Protein AF-A0A932SQE1-F1 (afdb_monomer_lite)

Sequence (131 aa):
MTRRTVVTLARSGVAVGVPAGRSKPDISSVDALKRRLLAAKSIAYPDGNLGHARGIPFRWVMDRLAITNEVDAKAKLMKGTVVELAERFTWAAGIAATATSAEAGRALIQFLSSPAAAAIIKKRGMEPAAR

Secondary structure (DSSP, 8-state):
-----EEEEEE--------TTSPPP--SSHHHHHHHHHH-S-EEEE-GGGSSSSSHHHHHHHHHTT-HHHHHTTEEEE-S--SS------EEEE--TT-TTHHHHHHHHHHHTSHHHHHHHHHTT-EE---

pLDDT: mean 70.51, std 15.47, range [36.28, 91.0]

Foldseek 3Di:
DDPDQKDWWFFADDDDDDDPPDDDQPPVDLVSVVVCLLPDQADEAADPVPPDPGGVVVCVSCVVVVCNVSHVVRYDHDDDDDDDDIHGDTDMQGDDPPDPPVVVSVVVVPVSQDPVVQVVCVVSRTHTPHD

Radius of gyration: 19.23 Å; chains: 1; bounding box: 42×31×54 Å

Structure (mmCIF, N/CA/C/O backbone):
data_AF-A0A932SQE1-F1
#
_entry.id   AF-A0A932SQE1-F1
#
loop_
_atom_site.group_PDB
_atom_site.id
_atom_site.type_symbol
_atom_site.label_atom_id
_atom_site.label_alt_id
_atom_site.label_comp_id
_atom_site.label_asym_id
_atom_site.label_entity_id
_atom_site.label_seq_id
_atom_site.pdbx_PDB_ins_code
_atom_site.Cartn_x
_atom_site.Cartn_y
_atom_site.Cartn_z
_atom_site.occupancy
_atom_site.B_iso_or_equiv
_atom_site.auth_seq_id
_atom_site.auth_comp_id
_atom_site.auth_asym_id
_atom_site.auth_atom_id
_atom_site.pdbx_PDB_model_num
ATOM 1 N N . MET A 1 1 ? -25.160 -15.060 19.174 1.00 37.09 1 MET A N 1
ATOM 2 C CA . MET A 1 1 ? -24.811 -13.715 18.654 1.00 37.09 1 MET A CA 1
ATOM 3 C C . MET A 1 1 ? -23.327 -13.463 18.888 1.00 37.09 1 MET A C 1
ATOM 5 O O . MET A 1 1 ? -22.924 -13.314 20.034 1.00 37.09 1 MET A O 1
ATOM 9 N N . THR A 1 2 ? -22.499 -13.451 17.844 1.00 40.78 2 THR A N 1
ATOM 10 C CA . THR A 1 2 ? -21.040 -13.296 17.996 1.00 40.78 2 THR A CA 1
ATOM 11 C C . THR A 1 2 ? -20.676 -11.817 18.154 1.00 40.78 2 THR A C 1
ATOM 13 O O . THR A 1 2 ? -20.773 -11.053 17.194 1.00 40.78 2 THR A O 1
ATOM 16 N N . ARG A 1 3 ? -20.266 -11.384 19.357 1.00 47.75 3 ARG A N 1
ATOM 17 C CA . ARG A 1 3 ? -19.754 -10.015 19.572 1.00 47.75 3 ARG A CA 1
ATOM 18 C C . ARG A 1 3 ? -18.475 -9.820 18.751 1.00 47.75 3 ARG A C 1
ATOM 20 O O . ARG A 1 3 ? -17.463 -10.457 19.026 1.00 47.75 3 ARG A O 1
ATOM 27 N N . ARG A 1 4 ? -18.512 -8.921 17.762 1.00 51.56 4 ARG A N 1
ATOM 28 C CA . ARG A 1 4 ? -17.332 -8.520 16.980 1.00 51.56 4 ARG A CA 1
ATOM 29 C C . ARG A 1 4 ? -16.323 -7.832 17.908 1.00 51.56 4 ARG A C 1
ATOM 31 O O . ARG A 1 4 ? -16.602 -6.756 18.424 1.00 51.56 4 ARG A O 1
ATOM 38 N N . THR A 1 5 ? -15.162 -8.449 18.107 1.00 61.59 5 THR A N 1
ATOM 39 C CA . THR A 1 5 ? -14.040 -7.894 18.889 1.00 61.59 5 THR A CA 1
ATOM 40 C C . THR A 1 5 ? -13.087 -7.040 18.056 1.00 61.59 5 THR A C 1
ATOM 42 O O . THR A 1 5 ? -12.157 -6.469 18.614 1.00 61.59 5 THR A O 1
ATOM 45 N N . VAL A 1 6 ? -13.307 -6.957 16.739 1.00 55.66 6 VAL 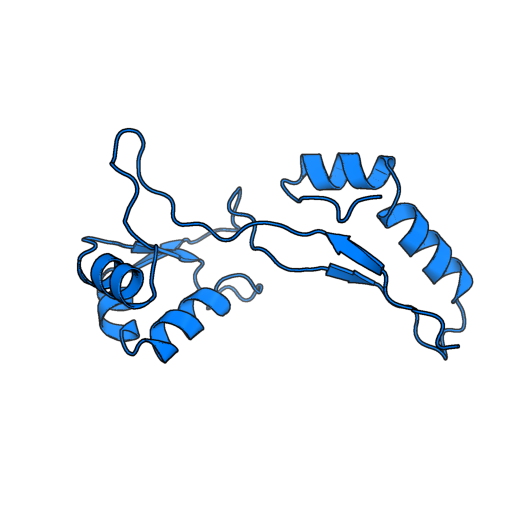A N 1
ATOM 46 C CA . VAL A 1 6 ? -12.420 -6.297 15.776 1.00 55.66 6 VAL A CA 1
ATOM 47 C C . VAL A 1 6 ? -13.018 -4.978 15.295 1.00 55.66 6 VAL A C 1
ATOM 49 O O . VAL A 1 6 ? -14.128 -4.960 14.759 1.00 55.66 6 VAL A O 1
ATOM 52 N N . VAL A 1 7 ? -12.246 -3.897 15.428 1.00 64.19 7 VAL A N 1
ATOM 53 C CA . VAL A 1 7 ? -12.563 -2.560 14.901 1.00 64.19 7 VAL A CA 1
ATOM 54 C C . VAL A 1 7 ? -11.544 -2.196 13.820 1.00 64.19 7 VAL A C 1
ATOM 56 O O . VAL A 1 7 ? -10.340 -2.328 14.029 1.00 64.19 7 VAL A O 1
ATOM 59 N N . THR A 1 8 ? -12.030 -1.756 12.657 1.00 65.50 8 THR A N 1
ATOM 60 C CA . THR A 1 8 ? -11.200 -1.167 11.589 1.00 65.50 8 THR A CA 1
ATOM 61 C C . THR A 1 8 ? -10.750 0.226 12.035 1.00 65.50 8 THR A C 1
ATOM 63 O O . THR A 1 8 ? -11.581 0.985 12.517 1.00 65.50 8 THR A O 1
ATOM 66 N N . LEU A 1 9 ? -9.459 0.552 11.897 1.00 59.72 9 LEU A N 1
ATOM 67 C CA . LEU A 1 9 ? -8.841 1.799 12.387 1.00 59.72 9 LEU A CA 1
ATOM 68 C C . LEU A 1 9 ? -8.311 2.726 11.284 1.00 59.72 9 LEU A C 1
ATOM 70 O O . LEU A 1 9 ? -8.318 3.942 11.461 1.00 59.72 9 LEU A O 1
ATOM 74 N N . ALA A 1 10 ? -7.907 2.182 10.132 1.00 46.94 10 ALA A N 1
ATOM 75 C CA . ALA A 1 10 ? -7.530 2.975 8.962 1.00 46.94 10 ALA A CA 1
ATOM 76 C C . ALA A 1 10 ? -7.819 2.254 7.636 1.00 46.94 10 ALA A C 1
ATOM 78 O O . ALA A 1 10 ? -7.935 1.027 7.597 1.00 46.94 10 ALA A O 1
ATOM 79 N N . ARG A 1 11 ? -7.872 3.036 6.552 1.00 49.62 11 ARG A N 1
ATOM 80 C CA . ARG A 1 11 ? -7.629 2.620 5.157 1.00 49.62 11 ARG A CA 1
ATOM 81 C C . ARG A 1 11 ? -6.595 3.596 4.560 1.00 49.62 11 ARG A C 1
ATOM 83 O O . ARG A 1 11 ? -6.065 4.443 5.269 1.00 49.62 11 ARG A O 1
ATOM 90 N N . SER A 1 12 ? -6.234 3.462 3.285 1.00 46.31 12 SER A N 1
ATOM 91 C CA . SER A 1 12 ? -5.113 4.203 2.661 1.00 46.31 12 SER A CA 1
ATOM 92 C C . SER A 1 12 ? -5.173 4.021 1.117 1.00 46.31 12 SER A C 1
ATOM 94 O O . SER A 1 12 ? -6.287 3.794 0.657 1.00 46.31 12 SER A O 1
ATOM 96 N N . GLY A 1 13 ? -4.123 4.093 0.270 1.00 51.00 13 GLY A N 1
ATOM 97 C CA . GLY A 1 13 ? -4.283 4.028 -1.209 1.00 51.00 13 GLY A CA 1
ATOM 98 C C . GLY A 1 13 ? -3.074 3.723 -2.130 1.00 51.00 13 GLY A C 1
ATOM 99 O O . GLY A 1 13 ? -2.390 4.649 -2.550 1.00 51.00 13 GLY A O 1
ATOM 100 N N . VAL A 1 14 ? -2.910 2.469 -2.607 1.00 59.94 14 VAL A N 1
ATOM 101 C CA . VAL A 1 14 ? -1.923 2.136 -3.673 1.00 59.94 14 VAL A CA 1
ATOM 102 C C . VAL A 1 14 ? -2.324 2.778 -5.010 1.00 59.94 14 VAL A C 1
ATOM 104 O O . VAL A 1 14 ? -3.467 2.632 -5.446 1.00 59.94 14 VAL A O 1
ATOM 107 N N . ALA A 1 15 ? -1.379 3.459 -5.663 1.00 64.50 15 ALA A N 1
ATOM 108 C CA . ALA A 1 15 ? -1.564 4.163 -6.933 1.00 64.50 15 ALA A CA 1
ATOM 109 C C . ALA A 1 15 ? -0.261 4.193 -7.757 1.00 64.50 15 ALA A C 1
ATOM 111 O O . ALA A 1 15 ? 0.825 3.986 -7.219 1.00 64.50 15 ALA A O 1
ATOM 112 N N . VAL A 1 16 ? -0.367 4.493 -9.057 1.00 73.62 16 VAL A N 1
ATOM 113 C CA . VAL A 1 16 ? 0.783 4.727 -9.949 1.00 73.62 16 VAL A CA 1
ATOM 114 C C . VAL A 1 16 ? 0.937 6.229 -10.189 1.00 73.62 16 VAL A C 1
ATOM 116 O O . VAL A 1 16 ? 0.047 6.861 -10.759 1.00 73.62 16 VAL A O 1
ATOM 119 N N . GLY A 1 17 ? 2.068 6.796 -9.770 1.00 73.56 17 GLY A N 1
ATOM 120 C CA . GLY A 1 17 ? 2.432 8.187 -10.045 1.00 73.56 17 GLY A CA 1
ATOM 121 C C . GLY A 1 17 ? 3.126 8.356 -11.400 1.00 73.56 17 GLY A C 1
ATOM 122 O O . GLY A 1 17 ? 3.890 7.493 -11.830 1.00 73.56 17 GLY A O 1
ATOM 123 N N . VAL A 1 18 ? 2.899 9.495 -12.057 1.00 76.50 18 VAL A N 1
ATOM 124 C CA . VAL A 1 18 ? 3.672 9.957 -13.224 1.00 76.50 18 VAL A CA 1
ATOM 125 C C . VAL A 1 18 ? 4.068 11.427 -13.037 1.00 76.50 18 VAL A C 1
ATOM 127 O O . VAL A 1 18 ? 3.381 12.134 -12.297 1.00 76.50 18 VAL A O 1
ATOM 130 N N . PRO A 1 19 ? 5.146 11.913 -13.684 1.00 74.44 19 PRO A N 1
ATOM 131 C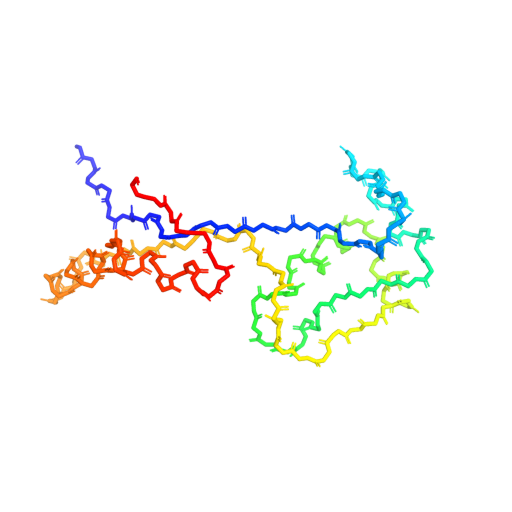 CA . PRO A 1 19 ? 5.518 13.326 -13.630 1.00 74.44 19 PRO A CA 1
ATOM 132 C C . PRO A 1 19 ? 4.380 14.252 -14.075 1.00 74.44 19 PRO A C 1
ATOM 134 O O . PRO A 1 19 ? 3.590 13.895 -14.954 1.00 74.44 19 PRO A O 1
ATOM 137 N N . ALA A 1 20 ? 4.324 15.456 -13.501 1.00 72.75 20 ALA A N 1
ATOM 138 C CA . ALA A 1 20 ? 3.323 16.462 -13.847 1.00 72.75 20 ALA A CA 1
ATOM 139 C C . ALA A 1 20 ? 3.283 16.733 -15.366 1.00 72.75 20 ALA A C 1
ATOM 141 O O . ALA A 1 20 ? 4.311 16.723 -16.044 1.00 72.75 20 ALA A O 1
ATOM 142 N N . GLY A 1 21 ? 2.079 16.928 -15.909 1.00 77.88 21 GLY A N 1
ATOM 143 C CA . GLY A 1 21 ? 1.854 17.130 -17.346 1.00 77.88 21 GLY A CA 1
ATOM 144 C C . GLY A 1 21 ? 1.947 15.868 -18.219 1.00 77.88 21 GLY A C 1
ATOM 145 O O . GLY A 1 21 ? 1.639 15.938 -19.406 1.00 77.88 21 GLY A O 1
ATOM 146 N N . ARG A 1 22 ? 2.325 14.700 -17.678 1.00 77.62 22 ARG A N 1
ATOM 147 C CA . ARG A 1 22 ? 2.274 13.427 -18.421 1.00 77.62 22 ARG A CA 1
ATOM 148 C C . ARG A 1 22 ? 0.863 12.842 -18.392 1.00 77.62 22 ARG A C 1
ATOM 150 O O . ARG A 1 22 ? 0.173 12.891 -17.376 1.00 77.62 22 ARG A O 1
ATOM 157 N N . SER A 1 23 ? 0.453 12.231 -19.501 1.00 78.94 23 SER A N 1
ATOM 158 C CA . SER A 1 23 ? -0.790 11.464 -19.582 1.00 78.94 23 SER A CA 1
ATOM 159 C C . SER A 1 23 ? -0.785 10.302 -18.580 1.00 78.94 23 SER A C 1
ATOM 161 O O . SER A 1 23 ? 0.220 9.605 -18.412 1.00 78.94 23 SER A O 1
ATOM 163 N N . LYS A 1 24 ? -1.925 10.097 -17.906 1.00 76.44 24 LYS A N 1
ATOM 164 C CA . LYS A 1 24 ? -2.112 8.996 -16.950 1.00 76.44 24 LYS A CA 1
ATOM 165 C C . LYS A 1 24 ? -1.922 7.654 -17.679 1.00 76.44 24 LYS A C 1
ATOM 167 O O . LYS A 1 24 ? -2.476 7.490 -18.768 1.00 76.44 24 LYS A O 1
ATOM 172 N N . PRO A 1 25 ? -1.154 6.702 -17.124 1.00 80.19 25 PRO A N 1
ATOM 173 C CA . PRO A 1 25 ? -0.936 5.417 -17.770 1.00 80.19 25 PRO A CA 1
ATOM 174 C C . PRO A 1 25 ? -2.214 4.578 -17.701 1.00 80.19 25 PRO A C 1
ATOM 176 O O . PRO A 1 25 ? -2.858 4.504 -16.656 1.00 80.19 25 PRO A O 1
ATOM 179 N N . ASP A 1 26 ? -2.558 3.912 -18.802 1.00 81.94 26 ASP A N 1
ATOM 180 C CA . ASP A 1 26 ? -3.616 2.901 -18.787 1.00 81.94 26 ASP A CA 1
ATOM 181 C C . ASP A 1 26 ? -3.180 1.695 -17.942 1.00 81.94 26 ASP A C 1
ATOM 183 O O . ASP A 1 26 ? -2.253 0.972 -18.307 1.00 81.94 26 ASP A O 1
ATOM 187 N N . ILE A 1 27 ? -3.861 1.517 -16.813 1.00 83.19 27 ILE A N 1
ATOM 188 C CA . ILE A 1 27 ? -3.731 0.396 -15.874 1.00 83.19 27 ILE A CA 1
ATOM 189 C C . ILE A 1 27 ? -5.111 -0.216 -15.568 1.00 83.19 27 ILE A C 1
ATOM 191 O O . ILE A 1 27 ? -5.325 -0.781 -14.500 1.00 83.19 27 ILE A O 1
ATOM 195 N N . SER A 1 28 ? -6.065 -0.067 -16.496 1.00 83.06 28 SER A N 1
ATOM 196 C CA . SER A 1 28 ? -7.468 -0.497 -16.345 1.00 83.06 28 SER A CA 1
ATOM 197 C C . SER A 1 28 ? -7.658 -2.017 -16.255 1.00 83.06 28 SER A C 1
ATOM 199 O O . SER A 1 28 ? -8.692 -2.489 -15.789 1.00 83.06 28 SER A O 1
ATOM 201 N N . SER A 1 29 ? -6.658 -2.787 -16.685 1.00 87.00 29 SER A N 1
ATOM 202 C CA . SER A 1 29 ? -6.633 -4.249 -16.662 1.00 87.00 29 SER A CA 1
ATOM 203 C C . SER A 1 29 ? -5.234 -4.769 -16.329 1.00 87.00 29 SER A C 1
ATOM 205 O O . SER A 1 29 ? -4.242 -4.040 -16.418 1.00 87.00 29 SER A O 1
ATOM 207 N N . VAL A 1 30 ? -5.145 -6.057 -15.984 1.00 86.31 30 VAL A N 1
ATOM 208 C CA . VAL A 1 30 ? -3.873 -6.743 -15.705 1.00 86.31 30 VAL A CA 1
ATOM 209 C C . VAL A 1 30 ? -2.921 -6.672 -16.904 1.00 86.31 30 VAL A C 1
ATOM 211 O O . VAL A 1 30 ? -1.745 -6.351 -16.733 1.00 86.31 30 VAL A O 1
ATOM 214 N N . ASP A 1 31 ? -3.425 -6.873 -18.123 1.00 86.81 31 ASP A N 1
ATOM 215 C CA . ASP A 1 31 ? -2.598 -6.808 -19.332 1.00 86.81 31 ASP A CA 1
ATOM 216 C C . ASP A 1 31 ? -2.166 -5.379 -19.669 1.00 86.81 31 ASP A C 1
ATOM 218 O O . ASP A 1 31 ? -1.034 -5.165 -20.107 1.00 86.81 31 ASP A O 1
ATOM 222 N N . ALA A 1 32 ? -3.031 -4.384 -19.440 1.00 82.25 32 ALA A N 1
ATOM 223 C CA . ALA A 1 32 ? -2.651 -2.978 -19.563 1.00 82.25 32 ALA A CA 1
ATOM 224 C C . ALA A 1 32 ? -1.513 -2.633 -18.589 1.00 82.25 32 ALA A C 1
ATOM 226 O O . ALA A 1 32 ? -0.483 -2.105 -19.013 1.00 82.25 32 ALA A O 1
ATOM 227 N N . LEU A 1 33 ? -1.642 -3.035 -17.319 1.00 85.62 33 LEU A N 1
ATOM 228 C CA . LEU A 1 33 ? -0.602 -2.875 -16.305 1.00 85.62 33 LEU A CA 1
ATOM 229 C C . LEU A 1 33 ? 0.708 -3.573 -16.712 1.00 85.62 33 LEU A C 1
ATOM 231 O O . LEU A 1 33 ? 1.755 -2.923 -16.718 1.00 85.62 33 LEU A O 1
ATOM 235 N N . LYS A 1 34 ? 0.668 -4.852 -17.119 1.00 87.69 34 LYS A N 1
ATOM 236 C CA . LYS A 1 34 ? 1.856 -5.604 -17.565 1.00 87.69 34 LYS A CA 1
ATOM 237 C C . LYS A 1 34 ? 2.538 -4.923 -18.756 1.00 87.69 34 LYS A C 1
ATOM 239 O O . LYS A 1 34 ? 3.746 -4.690 -18.709 1.00 87.69 34 LYS A O 1
ATOM 244 N N . ARG A 1 35 ? 1.780 -4.511 -19.783 1.00 88.62 35 ARG A N 1
ATOM 245 C CA . ARG A 1 35 ? 2.321 -3.755 -20.931 1.00 88.62 35 ARG A CA 1
ATOM 246 C C . ARG A 1 35 ? 2.965 -2.435 -20.503 1.00 88.62 35 ARG A C 1
ATOM 248 O O . ARG A 1 35 ? 4.035 -2.105 -21.008 1.00 88.62 35 ARG A O 1
ATOM 255 N N . ARG A 1 36 ? 2.362 -1.681 -19.574 1.00 87.44 36 ARG A N 1
ATOM 256 C CA . ARG A 1 36 ? 2.938 -0.414 -19.082 1.00 87.44 36 ARG A CA 1
ATOM 257 C C . ARG A 1 36 ? 4.204 -0.610 -18.256 1.00 87.44 36 ARG A C 1
ATOM 259 O O . ARG A 1 36 ? 5.141 0.159 -18.448 1.00 87.44 36 ARG A O 1
ATOM 266 N N . LEU A 1 37 ? 4.264 -1.629 -17.399 1.00 87.94 37 LEU A N 1
ATOM 267 C CA . LEU A 1 37 ? 5.472 -1.960 -16.636 1.00 87.94 37 LEU A CA 1
ATOM 268 C C . LEU A 1 37 ? 6.616 -2.401 -17.561 1.00 87.94 37 LEU A C 1
ATOM 270 O O . LEU A 1 37 ? 7.752 -1.965 -17.391 1.00 87.94 37 LEU A O 1
ATOM 274 N N . LEU A 1 38 ? 6.328 -3.201 -18.591 1.00 90.25 38 LEU A N 1
ATOM 275 C CA . LEU A 1 38 ? 7.341 -3.614 -19.564 1.00 90.25 38 LEU A CA 1
ATOM 276 C C . LEU A 1 38 ? 7.837 -2.440 -20.428 1.00 90.25 38 LEU A C 1
ATOM 278 O O . LEU A 1 38 ? 9.049 -2.280 -20.569 1.00 90.25 38 LEU A O 1
ATOM 282 N N . ALA A 1 39 ? 6.934 -1.584 -20.921 1.00 89.81 39 ALA A N 1
ATOM 283 C CA . ALA A 1 39 ? 7.260 -0.432 -21.773 1.00 89.81 39 ALA A CA 1
ATOM 284 C C . ALA A 1 39 ? 7.838 0.795 -21.032 1.00 89.81 39 ALA A C 1
ATOM 286 O O . ALA A 1 39 ? 8.263 1.759 -21.673 1.00 89.81 39 ALA A O 1
ATOM 287 N N . ALA A 1 40 ? 7.843 0.814 -19.696 1.00 87.12 40 ALA A N 1
ATOM 288 C CA . ALA A 1 40 ? 8.438 1.907 -18.932 1.00 87.12 40 ALA A CA 1
ATOM 289 C C . ALA A 1 40 ? 9.966 1.954 -19.122 1.00 87.12 40 ALA A C 1
ATOM 291 O O . ALA A 1 40 ? 10.639 0.932 -19.033 1.00 87.12 40 ALA A O 1
ATOM 292 N N . LYS A 1 41 ? 10.537 3.155 -19.310 1.00 86.44 41 LYS A N 1
ATOM 293 C CA . LYS A 1 41 ? 12.002 3.356 -19.391 1.00 86.44 41 LYS A CA 1
ATOM 294 C C . LYS A 1 41 ? 12.707 3.128 -18.045 1.00 86.44 41 LYS A C 1
ATOM 296 O O . LYS A 1 41 ? 13.870 2.748 -18.015 1.00 86.44 41 LYS A O 1
ATOM 301 N N . SER A 1 42 ? 12.027 3.417 -16.939 1.00 84.31 42 SER A N 1
ATOM 302 C CA . SER A 1 42 ? 12.495 3.177 -15.572 1.00 84.31 42 SER A CA 1
ATOM 303 C C . SER A 1 42 ? 11.298 3.212 -14.626 1.00 84.31 42 SER A C 1
ATOM 305 O O . SER A 1 42 ? 10.315 3.900 -14.913 1.00 84.31 42 SER A O 1
ATOM 307 N N . ILE A 1 43 ? 11.369 2.462 -13.527 1.00 84.44 43 ILE A N 1
ATOM 308 C CA . ILE A 1 43 ? 10.306 2.346 -12.522 1.00 84.44 43 ILE A CA 1
ATOM 309 C C . ILE A 1 43 ? 10.941 2.574 -11.148 1.00 84.44 43 ILE A C 1
ATOM 311 O O . ILE A 1 43 ? 11.975 1.985 -10.849 1.00 84.44 43 ILE A O 1
ATOM 315 N N . ALA A 1 44 ? 10.340 3.422 -10.314 1.00 81.12 44 ALA A N 1
ATOM 316 C CA . ALA A 1 44 ? 10.755 3.615 -8.926 1.00 81.12 44 ALA A CA 1
ATOM 317 C C . ALA A 1 44 ? 9.749 2.941 -7.985 1.00 81.12 44 ALA A C 1
ATOM 319 O O . ALA A 1 44 ? 8.542 3.092 -8.170 1.00 81.12 44 ALA A O 1
ATOM 320 N N . TYR A 1 45 ? 10.246 2.193 -7.002 1.00 72.75 45 TYR A N 1
ATOM 321 C CA . TYR A 1 45 ? 9.451 1.561 -5.945 1.00 72.75 45 TYR A CA 1
ATOM 322 C C . TYR A 1 45 ? 10.299 1.385 -4.671 1.00 72.75 45 TYR A C 1
ATOM 324 O O . TYR A 1 45 ? 11.532 1.463 -4.747 1.00 72.75 45 TYR A O 1
ATOM 332 N N . PRO A 1 46 ? 9.671 1.178 -3.497 1.00 68.06 46 PRO A N 1
ATOM 333 C CA . PRO A 1 46 ? 10.385 0.919 -2.250 1.00 68.06 46 PRO A CA 1
ATOM 334 C C . PRO A 1 46 ? 11.265 -0.332 -2.332 1.00 68.06 46 PRO A C 1
ATOM 336 O O . PRO A 1 46 ? 10.850 -1.357 -2.874 1.00 68.06 46 PRO A O 1
ATOM 339 N N . ASP A 1 47 ? 12.466 -0.258 -1.762 1.00 66.62 47 ASP A N 1
ATOM 340 C CA . ASP A 1 47 ? 13.351 -1.416 -1.635 1.00 66.62 47 ASP A CA 1
ATOM 341 C C . ASP A 1 47 ? 12.753 -2.446 -0.656 1.00 66.62 47 ASP A C 1
ATOM 343 O O . ASP A 1 47 ? 12.553 -2.166 0.530 1.00 66.62 47 ASP A O 1
ATOM 347 N N . GLY A 1 48 ? 12.463 -3.648 -1.161 1.00 59.91 48 GLY A N 1
ATOM 348 C CA . GLY A 1 48 ? 11.884 -4.742 -0.379 1.00 59.91 48 GLY A CA 1
ATOM 349 C C . GLY A 1 48 ? 12.799 -5.267 0.733 1.00 59.91 48 GLY A C 1
ATOM 350 O O . GLY A 1 48 ? 12.295 -5.820 1.709 1.00 59.91 48 GLY A O 1
ATOM 351 N N . ASN A 1 49 ? 14.114 -5.044 0.631 1.00 59.44 49 ASN A N 1
ATOM 352 C CA . ASN A 1 49 ? 15.090 -5.490 1.626 1.00 59.44 49 ASN A CA 1
ATOM 353 C C . ASN A 1 49 ? 15.164 -4.567 2.856 1.00 59.44 49 ASN A C 1
ATOM 355 O O . ASN A 1 49 ? 15.753 -4.948 3.864 1.00 59.44 49 ASN A O 1
ATOM 359 N N . LEU A 1 50 ? 14.536 -3.383 2.826 1.00 51.59 50 LEU A N 1
ATOM 360 C CA . LEU A 1 50 ? 14.553 -2.417 3.938 1.00 51.59 50 LEU A CA 1
ATOM 361 C C . LEU A 1 50 ? 13.540 -2.722 5.064 1.00 51.59 50 LEU A C 1
ATOM 363 O O . LEU A 1 50 ? 13.240 -1.863 5.888 1.00 51.59 50 LEU A O 1
ATOM 367 N N . GLY A 1 51 ? 13.022 -3.952 5.133 1.00 47.50 51 GLY A N 1
ATOM 368 C CA . GLY A 1 51 ? 12.531 -4.539 6.388 1.00 47.50 51 GLY A CA 1
ATOM 369 C C . GLY A 1 51 ? 11.246 -3.965 6.999 1.00 47.50 51 GLY A C 1
ATOM 370 O O . GLY A 1 51 ? 10.932 -4.285 8.145 1.00 47.50 51 GLY A O 1
ATOM 371 N N . HIS A 1 52 ? 10.472 -3.146 6.282 1.00 46.06 52 HIS A N 1
ATOM 372 C CA . HIS A 1 52 ? 9.192 -2.612 6.769 1.00 46.06 52 HIS A CA 1
ATOM 373 C C . HIS A 1 52 ? 8.099 -2.733 5.702 1.00 46.06 52 HIS A C 1
ATOM 375 O O . HIS A 1 52 ? 7.991 -1.827 4.892 1.00 46.06 52 HIS A O 1
ATOM 381 N N . ALA A 1 53 ? 7.306 -3.818 5.720 1.00 46.81 53 ALA A N 1
ATOM 382 C CA . ALA A 1 53 ? 5.936 -4.037 5.180 1.00 46.81 53 ALA A CA 1
ATOM 383 C C . ALA A 1 53 ? 5.454 -3.429 3.825 1.00 46.81 53 ALA A C 1
ATOM 385 O O . ALA A 1 53 ? 4.329 -3.714 3.424 1.00 46.81 53 ALA A O 1
ATOM 386 N N . ARG A 1 54 ? 6.259 -2.632 3.113 1.00 50.72 54 ARG A N 1
ATOM 387 C CA . ARG A 1 54 ? 5.835 -1.606 2.139 1.00 50.72 54 ARG A CA 1
ATOM 388 C C . ARG A 1 54 ? 6.421 -1.770 0.728 1.00 50.72 54 ARG A C 1
ATOM 390 O O . ARG A 1 54 ? 6.413 -0.854 -0.087 1.00 50.72 54 ARG A O 1
ATOM 397 N N . GLY A 1 55 ? 7.009 -2.936 0.460 1.00 49.09 55 GLY A N 1
ATOM 398 C CA . GLY A 1 55 ? 7.530 -3.337 -0.859 1.00 49.09 55 GLY A CA 1
ATOM 399 C C . GLY A 1 55 ? 7.079 -4.738 -1.291 1.00 49.09 55 GLY A C 1
ATOM 400 O O . GLY A 1 55 ? 7.013 -5.038 -2.483 1.00 49.09 55 GLY A O 1
ATOM 401 N N . ILE A 1 56 ? 6.690 -5.579 -0.323 1.00 52.16 56 ILE A N 1
ATOM 402 C CA . ILE A 1 56 ? 6.256 -6.968 -0.531 1.00 52.16 56 ILE A CA 1
ATOM 403 C C . ILE A 1 56 ? 5.064 -7.077 -1.507 1.00 52.16 56 ILE A C 1
ATOM 405 O O . ILE A 1 56 ? 5.140 -7.922 -2.402 1.00 52.16 56 ILE A O 1
ATOM 409 N N . PRO A 1 57 ? 4.004 -6.236 -1.436 1.00 61.19 57 PRO A N 1
ATOM 410 C CA . PRO A 1 57 ? 2.879 -6.348 -2.368 1.00 61.19 57 PRO A CA 1
ATOM 411 C C . PRO A 1 57 ? 3.280 -6.119 -3.829 1.00 61.19 57 PRO A C 1
ATOM 413 O O . PRO A 1 57 ? 2.799 -6.826 -4.711 1.00 61.19 57 PRO A O 1
ATOM 416 N N . PHE A 1 58 ? 4.171 -5.158 -4.099 1.00 71.06 58 PHE A N 1
ATOM 417 C CA . PHE A 1 58 ? 4.584 -4.839 -5.467 1.00 71.06 58 PHE A CA 1
ATOM 418 C C . PHE A 1 58 ? 5.492 -5.924 -6.056 1.00 71.06 58 PHE A C 1
ATOM 420 O O . PHE A 1 58 ? 5.265 -6.350 -7.188 1.00 71.06 58 PHE A O 1
ATOM 427 N N . ARG A 1 59 ? 6.455 -6.441 -5.276 1.00 72.44 59 ARG A N 1
ATOM 428 C CA . ARG A 1 59 ? 7.308 -7.564 -5.702 1.00 72.44 59 ARG A CA 1
ATOM 429 C C . ARG A 1 59 ? 6.479 -8.804 -6.043 1.00 72.44 59 ARG A C 1
ATOM 431 O O . ARG A 1 59 ? 6.590 -9.314 -7.152 1.00 72.44 59 ARG A O 1
ATOM 438 N N . TRP A 1 60 ? 5.551 -9.178 -5.163 1.00 74.00 60 TRP A N 1
ATOM 439 C CA . TRP A 1 60 ? 4.635 -10.299 -5.383 1.00 74.00 60 TRP A CA 1
ATOM 440 C C . TRP A 1 60 ? 3.755 -10.147 -6.638 1.00 74.00 60 TRP A C 1
ATOM 442 O O . TRP A 1 60 ? 3.497 -11.137 -7.325 1.00 74.00 60 TRP A O 1
ATOM 452 N N . VAL A 1 61 ? 3.311 -8.927 -6.979 1.00 79.94 61 VAL A N 1
ATOM 453 C CA . VAL A 1 61 ? 2.597 -8.678 -8.246 1.00 79.94 61 VAL A CA 1
ATOM 454 C C . VAL A 1 61 ? 3.505 -8.949 -9.446 1.00 79.94 61 VAL A C 1
ATOM 456 O O . VAL A 1 61 ? 3.069 -9.611 -10.384 1.00 79.94 61 VAL A O 1
ATOM 459 N N . MET A 1 62 ? 4.757 -8.484 -9.432 1.00 84.38 62 MET A N 1
ATOM 460 C CA . MET A 1 62 ? 5.697 -8.729 -10.536 1.00 84.38 62 MET A CA 1
ATOM 461 C C . MET A 1 62 ? 6.015 -10.217 -10.704 1.00 84.38 62 MET A C 1
ATOM 463 O O . MET A 1 62 ? 6.014 -10.707 -11.836 1.00 84.38 62 MET A O 1
ATOM 467 N N . ASP A 1 63 ? 6.183 -10.935 -9.589 1.00 83.50 63 ASP A N 1
ATOM 468 C CA . ASP A 1 63 ? 6.435 -12.379 -9.578 1.00 83.50 63 ASP A CA 1
ATOM 469 C C . ASP A 1 63 ? 5.232 -13.141 -10.157 1.00 83.50 63 ASP A C 1
ATOM 471 O O . ASP A 1 63 ? 5.391 -13.974 -11.049 1.00 83.50 63 ASP A O 1
ATOM 475 N N . ARG A 1 64 ? 4.002 -12.787 -9.750 1.00 84.12 64 ARG A N 1
ATOM 476 C CA . ARG A 1 64 ? 2.764 -13.350 -10.325 1.00 84.12 64 ARG A CA 1
ATOM 477 C C . ARG A 1 64 ? 2.560 -13.036 -11.803 1.00 84.12 64 ARG A C 1
ATOM 479 O O . ARG A 1 64 ? 1.912 -13.812 -12.498 1.00 84.12 64 ARG A O 1
ATOM 486 N N . LEU A 1 65 ? 3.064 -11.900 -12.274 1.00 87.12 65 LEU A N 1
ATOM 487 C CA . LEU A 1 65 ? 3.007 -11.516 -13.683 1.00 87.12 65 LEU A CA 1
ATOM 488 C C . LEU A 1 65 ? 4.171 -12.087 -14.503 1.00 87.12 65 LEU A C 1
ATOM 490 O O . LEU A 1 65 ? 4.152 -11.918 -15.725 1.00 87.12 65 LEU A O 1
ATOM 494 N N . ALA A 1 66 ? 5.145 -12.746 -13.864 1.00 89.69 66 ALA A N 1
ATOM 495 C CA . ALA A 1 66 ? 6.387 -13.224 -14.465 1.00 89.69 66 ALA A CA 1
ATOM 496 C C . ALA A 1 66 ? 7.085 -12.131 -15.303 1.00 89.69 66 ALA A C 1
ATOM 498 O O . ALA A 1 66 ? 7.314 -12.312 -16.496 1.00 89.69 66 ALA A O 1
ATOM 499 N N . ILE A 1 67 ? 7.331 -10.967 -14.683 1.00 91.00 67 ILE A N 1
ATOM 500 C CA . ILE A 1 67 ? 8.049 -9.814 -15.283 1.00 91.00 67 ILE A CA 1
ATOM 501 C C . ILE A 1 67 ? 9.127 -9.225 -14.360 1.00 91.00 67 ILE A C 1
ATOM 503 O O . ILE A 1 67 ? 9.597 -8.103 -14.562 1.00 91.00 67 ILE A O 1
ATOM 507 N N . THR A 1 68 ? 9.450 -9.931 -13.278 1.00 86.06 68 THR A N 1
ATOM 508 C CA . THR A 1 68 ? 10.286 -9.416 -12.191 1.00 86.06 68 THR A CA 1
ATOM 509 C C . THR A 1 68 ? 11.673 -9.007 -12.669 1.00 86.06 68 THR A C 1
ATOM 511 O O . THR A 1 68 ? 12.125 -7.914 -12.339 1.00 86.06 68 THR A O 1
ATOM 514 N N . ASN A 1 69 ? 12.316 -9.826 -13.503 1.00 87.19 69 ASN A N 1
ATOM 515 C CA . ASN A 1 69 ? 13.660 -9.552 -14.011 1.00 87.19 69 ASN A CA 1
ATOM 516 C C . ASN A 1 69 ? 13.663 -8.313 -14.922 1.00 87.19 69 ASN A C 1
ATOM 518 O O . ASN A 1 69 ? 14.536 -7.452 -14.818 1.00 87.19 69 ASN A O 1
ATOM 522 N N . GLU A 1 70 ? 12.653 -8.183 -15.783 1.00 90.25 70 GLU A N 1
ATOM 523 C CA . GLU A 1 70 ? 12.507 -7.078 -16.732 1.00 90.25 70 GLU A CA 1
ATOM 524 C C . GLU A 1 70 ? 12.125 -5.752 -16.067 1.00 90.25 70 GLU A C 1
ATOM 526 O O . GLU A 1 70 ? 12.312 -4.693 -16.677 1.00 90.25 70 GLU A O 1
ATOM 531 N N . VAL A 1 71 ? 11.568 -5.785 -14.851 1.00 87.81 71 VAL A N 1
ATOM 532 C CA . VAL A 1 71 ? 11.336 -4.591 -14.025 1.00 87.81 71 VAL A CA 1
ATOM 533 C C . VAL A 1 71 ? 12.555 -4.270 -13.162 1.00 87.81 71 VAL A C 1
ATOM 535 O O . VAL A 1 71 ? 12.988 -3.118 -13.183 1.00 87.81 71 VAL A O 1
ATOM 538 N N . ASP A 1 72 ? 13.153 -5.259 -12.488 1.00 84.19 72 ASP A N 1
ATOM 539 C CA . ASP A 1 72 ? 14.371 -5.094 -11.679 1.00 84.19 72 ASP A CA 1
ATOM 540 C C . ASP A 1 72 ? 15.515 -4.478 -12.508 1.00 84.19 72 ASP A C 1
ATOM 542 O O . ASP A 1 72 ? 16.162 -3.531 -12.061 1.00 84.19 72 ASP A O 1
ATOM 546 N N . ALA A 1 73 ? 15.698 -4.913 -13.762 1.00 87.75 73 ALA A N 1
ATOM 547 C CA . ALA A 1 73 ? 16.721 -4.391 -14.679 1.00 87.75 73 ALA A CA 1
ATOM 548 C C . ALA A 1 73 ? 16.607 -2.879 -14.989 1.00 87.75 73 ALA A C 1
ATOM 550 O O . ALA A 1 73 ? 17.553 -2.273 -15.492 1.00 87.75 73 ALA A O 1
ATOM 551 N N . LYS A 1 74 ? 15.458 -2.255 -14.702 1.00 88.75 74 LYS A N 1
ATOM 552 C CA . LYS A 1 74 ? 15.190 -0.815 -14.891 1.00 88.75 74 LYS A CA 1
ATOM 553 C C . LYS A 1 74 ? 14.688 -0.121 -13.617 1.00 88.75 74 LYS A C 1
ATOM 555 O O . LYS A 1 74 ? 14.208 1.025 -13.671 1.00 88.75 74 LYS A O 1
ATOM 560 N N . ALA A 1 75 ? 14.792 -0.812 -12.485 1.00 84.12 75 ALA A N 1
ATOM 561 C CA . ALA A 1 75 ? 14.346 -0.348 -11.190 1.00 84.12 75 ALA A CA 1
ATOM 562 C C . ALA A 1 75 ? 15.267 0.741 -10.633 1.00 84.12 75 ALA A C 1
ATOM 564 O O . ALA A 1 75 ? 16.493 0.654 -10.682 1.00 84.12 75 ALA A O 1
ATOM 565 N N . LYS A 1 76 ? 14.661 1.765 -10.038 1.00 85.12 76 LYS A N 1
ATOM 566 C CA . LYS A 1 76 ? 15.330 2.742 -9.181 1.00 85.12 76 LYS A CA 1
ATOM 567 C C . LYS A 1 76 ? 14.768 2.589 -7.778 1.00 85.12 76 LYS A C 1
ATOM 569 O O . LYS A 1 76 ? 13.792 3.246 -7.420 1.00 85.12 76 LYS A O 1
ATOM 574 N N . LEU A 1 77 ? 15.361 1.668 -7.021 1.00 74.88 77 LEU A N 1
ATOM 575 C CA . LEU A 1 77 ? 14.934 1.365 -5.659 1.00 74.88 77 LEU A CA 1
ATOM 576 C C . LEU A 1 77 ? 15.071 2.604 -4.768 1.00 74.88 77 LEU A C 1
ATOM 578 O O . LEU A 1 77 ? 16.127 3.238 -4.704 1.00 74.88 77 LEU A O 1
ATOM 582 N N . MET A 1 78 ? 13.978 2.962 -4.101 1.00 66.25 78 MET A N 1
ATOM 583 C CA . MET A 1 78 ? 13.900 4.162 -3.276 1.00 66.25 78 MET A CA 1
ATOM 584 C C . MET A 1 78 ? 14.565 3.906 -1.920 1.00 66.25 78 MET A C 1
ATOM 586 O O . MET A 1 78 ? 14.021 3.196 -1.074 1.00 66.25 78 MET A O 1
ATOM 590 N N . LYS A 1 79 ? 15.746 4.498 -1.710 1.00 54.50 79 LYS A N 1
ATOM 591 C CA . LYS A 1 79 ? 16.477 4.450 -0.436 1.00 54.50 79 LYS A CA 1
ATOM 592 C C . LYS A 1 79 ? 15.968 5.542 0.507 1.00 54.50 79 LYS A C 1
ATOM 594 O O . LYS A 1 79 ? 16.423 6.679 0.440 1.00 54.50 79 LYS A O 1
ATOM 599 N N . GLY A 1 80 ? 15.023 5.191 1.373 1.00 48.94 80 GLY A N 1
ATOM 600 C CA . GLY A 1 80 ? 14.481 6.087 2.396 1.00 48.94 80 GLY A CA 1
ATOM 601 C C . GLY A 1 80 ? 13.080 5.679 2.842 1.00 48.94 80 GLY A C 1
ATOM 602 O O . GLY A 1 80 ? 12.354 5.007 2.110 1.00 48.94 80 GLY A O 1
ATOM 603 N N . THR A 1 81 ? 12.684 6.089 4.046 1.00 38.19 81 THR A N 1
ATOM 604 C CA . THR A 1 81 ? 11.302 5.928 4.504 1.00 38.19 81 THR A CA 1
ATOM 605 C C . THR A 1 81 ? 10.374 6.789 3.651 1.00 38.19 81 THR A C 1
ATOM 607 O O . THR A 1 81 ? 10.607 7.980 3.454 1.00 38.19 81 THR A O 1
ATOM 610 N N . VAL A 1 82 ? 9.310 6.176 3.128 1.00 40.78 82 VAL A N 1
ATOM 611 C CA . VAL A 1 82 ? 8.340 6.855 2.261 1.00 40.78 82 VAL A CA 1
ATOM 612 C C . VAL A 1 82 ? 7.610 7.954 3.040 1.00 40.78 82 VAL A C 1
ATOM 614 O O . VAL A 1 82 ? 6.684 7.674 3.806 1.00 40.78 82 VAL A O 1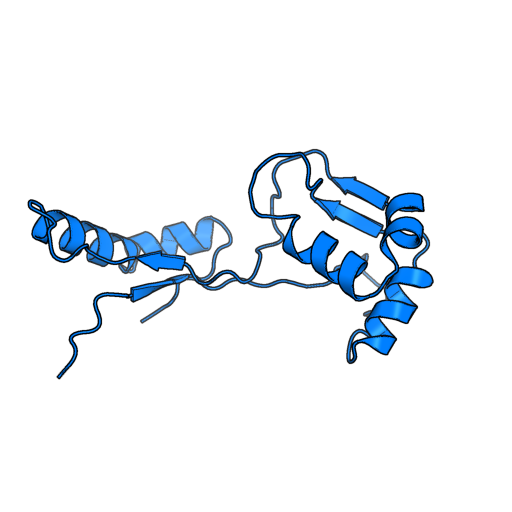
ATOM 617 N N . VAL A 1 83 ? 7.994 9.207 2.793 1.00 39.75 83 VAL A N 1
ATOM 618 C CA . VAL A 1 83 ? 7.071 10.343 2.878 1.00 39.75 83 VAL A CA 1
ATOM 619 C C . VAL A 1 83 ? 6.174 10.270 1.641 1.00 39.75 83 VAL A C 1
ATOM 621 O O . VAL A 1 83 ? 6.672 10.209 0.523 1.00 39.75 83 VAL A O 1
ATOM 624 N N . GLU A 1 84 ? 4.862 10.215 1.873 1.00 39.25 84 GLU A N 1
ATOM 625 C CA . GLU A 1 84 ? 3.785 10.207 0.869 1.00 39.25 84 GLU A CA 1
ATOM 626 C C . GLU A 1 84 ? 3.888 9.203 -0.294 1.00 39.25 84 GLU A C 1
ATOM 628 O O . GLU A 1 84 ? 4.192 9.535 -1.433 1.00 39.25 84 GLU A O 1
ATOM 633 N N . LEU A 1 85 ? 3.455 7.974 -0.007 1.00 37.53 85 LEU A N 1
ATOM 634 C CA . LEU A 1 85 ? 2.588 7.170 -0.877 1.00 37.53 85 LEU A CA 1
ATOM 635 C C . LEU A 1 85 ? 1.943 6.107 0.020 1.00 37.53 85 LEU A C 1
ATOM 637 O O . LEU A 1 85 ? 2.534 5.078 0.340 1.00 37.53 85 LEU A O 1
ATOM 641 N N . ALA A 1 86 ? 0.767 6.433 0.552 1.00 36.28 86 ALA A N 1
ATOM 642 C CA . ALA A 1 86 ? 0.132 5.648 1.600 1.00 36.28 86 ALA A CA 1
ATOM 643 C C . ALA A 1 86 ? -0.459 4.344 1.021 1.00 36.28 86 ALA A C 1
ATOM 645 O O . ALA A 1 86 ? -1.328 4.381 0.159 1.00 36.28 86 ALA A O 1
ATOM 646 N N . GLU A 1 87 ? -0.052 3.169 1.511 1.00 41.62 87 GLU A N 1
ATOM 647 C CA . GLU A 1 87 ? -0.532 1.866 1.005 1.00 41.62 87 GLU A CA 1
ATOM 648 C C . GLU A 1 87 ? -1.825 1.383 1.683 1.00 41.62 87 GLU A C 1
ATOM 650 O O . GLU A 1 87 ? -1.935 1.455 2.907 1.00 41.62 87 GLU A O 1
ATOM 655 N N . ARG A 1 88 ? -2.789 0.860 0.903 1.00 42.09 88 ARG A N 1
ATOM 656 C CA . ARG A 1 88 ? -4.201 0.569 1.274 1.00 42.09 88 ARG A CA 1
ATOM 657 C C . ARG A 1 88 ? -4.398 -0.626 2.241 1.00 42.09 88 ARG A C 1
ATOM 659 O O . ARG A 1 88 ? -5.234 -1.489 1.993 1.00 42.09 88 ARG A O 1
ATOM 666 N N . PHE A 1 89 ? -3.682 -0.660 3.365 1.00 46.25 89 PHE A N 1
ATOM 667 C CA . PHE A 1 89 ? -3.867 -1.646 4.438 1.00 46.25 89 PHE A CA 1
ATOM 668 C C . PHE A 1 89 ? -5.010 -1.270 5.389 1.00 46.25 89 PHE A C 1
ATOM 670 O O . PHE A 1 89 ? -5.161 -0.109 5.770 1.00 46.25 89 PHE A O 1
ATOM 677 N N . THR A 1 90 ? -5.798 -2.269 5.797 1.00 51.88 90 THR A N 1
ATOM 678 C CA . THR A 1 90 ? -6.823 -2.113 6.839 1.00 51.88 90 THR A CA 1
ATOM 679 C C . THR A 1 90 ? -6.235 -2.502 8.187 1.00 51.88 90 THR A C 1
ATOM 681 O O . THR A 1 90 ? -6.033 -3.684 8.456 1.00 51.88 90 THR A O 1
ATOM 684 N N . TRP A 1 91 ? -5.964 -1.513 9.036 1.00 58.72 91 TRP A N 1
ATOM 685 C CA . TRP A 1 91 ? -5.510 -1.769 10.403 1.00 58.72 91 TRP A CA 1
ATOM 686 C C . TRP A 1 91 ? -6.694 -2.179 11.270 1.00 58.72 91 TRP A C 1
ATOM 688 O O . TRP A 1 91 ? -7.751 -1.549 11.220 1.00 58.72 91 TRP A O 1
ATOM 698 N N . ALA A 1 92 ? -6.515 -3.235 12.055 1.00 63.00 92 ALA A N 1
ATOM 699 C CA . ALA A 1 92 ? -7.546 -3.826 12.888 1.00 63.00 92 ALA A CA 1
ATOM 700 C C . ALA A 1 92 ? -7.013 -3.994 14.312 1.00 63.00 92 ALA A C 1
ATOM 702 O O . 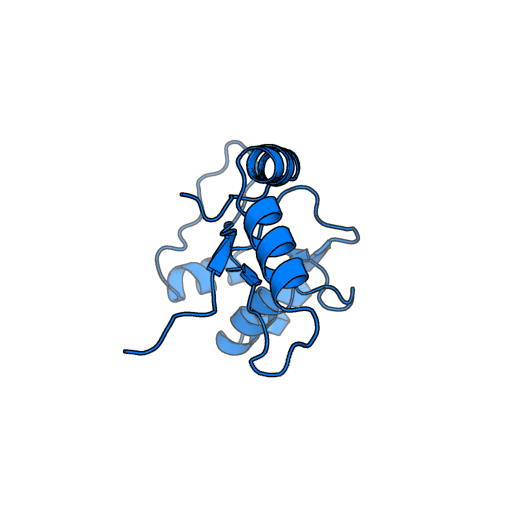ALA A 1 92 ? -5.971 -4.617 14.504 1.00 63.00 92 ALA A O 1
ATOM 703 N N . ALA A 1 93 ? -7.728 -3.463 15.302 1.00 72.00 93 ALA A N 1
ATOM 704 C CA . ALA A 1 93 ? -7.449 -3.748 16.707 1.00 72.00 93 ALA A CA 1
ATOM 705 C C . ALA A 1 93 ? -8.481 -4.730 17.259 1.00 72.00 93 ALA A C 1
ATOM 707 O O . ALA A 1 93 ? -9.671 -4.636 16.946 1.00 72.00 93 ALA A O 1
ATOM 708 N N . GLY A 1 94 ? -8.014 -5.655 18.095 1.00 75.19 94 GLY A N 1
ATOM 709 C CA . GLY A 1 94 ? -8.848 -6.619 18.796 1.00 75.19 94 GLY A CA 1
ATOM 710 C C . GLY A 1 94 ? -8.285 -6.942 20.172 1.00 75.19 94 GLY A C 1
ATOM 711 O O . GLY A 1 94 ? -7.079 -6.877 20.394 1.00 75.19 94 GLY A O 1
ATOM 712 N N . ILE A 1 95 ? -9.177 -7.272 21.101 1.00 81.38 95 ILE A N 1
ATOM 713 C CA . ILE A 1 95 ? -8.828 -7.644 22.474 1.00 81.38 95 ILE A CA 1
ATOM 714 C C . ILE A 1 95 ? -8.930 -9.163 22.582 1.00 81.38 95 ILE A C 1
ATOM 716 O O . ILE A 1 95 ? -9.975 -9.734 22.263 1.00 81.38 95 ILE A O 1
ATOM 720 N N . ALA A 1 96 ? -7.849 -9.812 23.017 1.00 74.31 96 ALA A N 1
ATOM 721 C CA . ALA A 1 96 ? -7.832 -11.252 23.249 1.00 74.31 96 ALA A CA 1
ATOM 722 C C . ALA A 1 96 ? -8.848 -11.642 24.336 1.00 74.31 96 ALA A C 1
ATOM 724 O O . ALA A 1 96 ? -9.006 -10.933 25.330 1.00 74.31 96 ALA A O 1
ATOM 725 N N . ALA A 1 97 ? -9.515 -12.787 24.171 1.00 69.62 97 ALA A N 1
ATOM 726 C CA . ALA A 1 97 ? -10.536 -13.256 25.114 1.00 69.62 97 ALA A CA 1
ATOM 727 C C . ALA A 1 97 ? -9.990 -13.495 26.538 1.00 69.62 97 ALA A C 1
ATOM 729 O O . ALA A 1 97 ? -10.741 -13.417 27.503 1.00 69.62 97 ALA A O 1
ATOM 730 N N . THR A 1 98 ? -8.684 -13.743 26.660 1.00 80.12 98 THR A N 1
ATOM 731 C CA . THR A 1 98 ? -7.948 -13.990 27.909 1.00 80.12 98 THR A CA 1
ATOM 732 C C . THR A 1 98 ? -7.277 -12.740 28.497 1.00 80.12 98 THR A C 1
ATOM 734 O O . THR A 1 98 ? -6.498 -12.852 29.438 1.00 80.12 98 THR A O 1
ATOM 737 N N . ALA A 1 99 ? -7.526 -11.542 27.951 1.00 78.44 99 ALA A N 1
ATOM 738 C CA . ALA A 1 99 ? -6.830 -10.327 28.373 1.00 78.44 99 ALA A CA 1
ATOM 739 C C . ALA A 1 99 ? -7.236 -9.869 29.789 1.00 78.44 99 ALA A C 1
ATOM 741 O O . ALA A 1 99 ? -8.326 -9.333 29.987 1.00 78.44 99 ALA A O 1
ATOM 742 N N . THR A 1 100 ? -6.315 -9.973 30.750 1.00 82.62 100 THR A N 1
ATOM 743 C CA . THR A 1 100 ? -6.485 -9.502 32.140 1.00 82.62 100 THR A CA 1
ATOM 744 C C . THR A 1 100 ? -6.779 -8.002 32.226 1.00 82.62 100 THR A C 1
ATOM 746 O O . THR A 1 100 ? -7.552 -7.569 33.072 1.00 82.62 100 THR A O 1
ATOM 749 N N . SER A 1 101 ? -6.226 -7.211 31.301 1.00 84.50 101 SER A N 1
ATOM 750 C CA . SER A 1 101 ? -6.414 -5.753 31.216 1.00 84.50 101 SER A CA 1
ATOM 751 C C . SER A 1 101 ? -7.371 -5.349 30.085 1.00 84.50 101 SER A C 1
ATOM 753 O O . SER A 1 101 ? -7.146 -4.357 29.386 1.00 84.50 101 SER A O 1
ATOM 755 N N . ALA A 1 102 ? -8.439 -6.125 29.863 1.00 79.12 102 ALA A N 1
ATOM 756 C CA . ALA A 1 102 ? -9.383 -5.901 28.763 1.00 79.12 102 ALA A CA 1
ATOM 757 C C . ALA A 1 102 ? -10.005 -4.491 28.754 1.00 79.12 102 ALA A C 1
ATOM 759 O O . ALA A 1 102 ? -10.316 -3.968 27.687 1.00 79.12 102 ALA A O 1
ATOM 760 N N . GLU A 1 103 ? -10.184 -3.855 29.912 1.00 79.06 103 GLU A N 1
ATOM 761 C CA . GLU A 1 103 ? -10.739 -2.500 30.007 1.00 79.06 103 GLU A CA 1
ATOM 762 C C . GLU A 1 103 ? -9.760 -1.420 29.526 1.00 79.06 103 GLU A C 1
ATOM 764 O O . GLU A 1 103 ? -10.137 -0.587 28.702 1.00 79.06 103 GLU A O 1
ATOM 769 N N . ALA A 1 104 ? -8.478 -1.515 29.893 1.00 79.38 104 ALA A N 1
ATOM 770 C CA . ALA A 1 104 ? -7.423 -0.669 29.328 1.00 79.38 104 ALA A CA 1
ATOM 771 C C . ALA A 1 104 ? -7.299 -0.860 27.803 1.00 79.38 104 ALA A C 1
ATOM 773 O O . ALA A 1 104 ? -7.159 0.112 27.059 1.00 79.38 104 ALA A O 1
ATOM 774 N N . GLY A 1 105 ? -7.449 -2.099 27.316 1.00 75.00 105 GLY A N 1
ATOM 775 C CA . GLY A 1 105 ? -7.529 -2.389 25.882 1.00 75.00 105 GLY A CA 1
ATOM 776 C C . GLY A 1 105 ? -8.717 -1.702 25.190 1.00 75.00 105 GLY A C 1
ATOM 777 O O . GLY A 1 105 ? -8.565 -1.177 24.088 1.00 75.00 105 GLY A O 1
ATOM 778 N N . ARG A 1 106 ? -9.892 -1.645 25.837 1.00 80.06 106 ARG A N 1
ATOM 779 C CA . ARG A 1 106 ? -11.070 -0.922 25.313 1.00 80.06 106 ARG A CA 1
ATOM 780 C C . ARG A 1 106 ? -10.846 0.586 25.303 1.00 80.06 106 ARG A C 1
ATOM 782 O O . ARG A 1 106 ? -11.160 1.212 24.294 1.00 80.06 106 ARG A O 1
ATOM 789 N N . ALA A 1 107 ? -10.277 1.146 26.370 1.00 83.69 107 ALA A N 1
ATOM 790 C CA . ALA A 1 107 ? -9.954 2.568 26.462 1.00 83.69 107 ALA A CA 1
ATOM 791 C C . ALA A 1 107 ? -8.960 2.997 25.367 1.00 83.69 107 ALA A C 1
ATOM 793 O O . ALA A 1 107 ? -9.184 3.997 24.687 1.00 83.69 107 ALA A O 1
ATOM 794 N N . LEU A 1 108 ? -7.919 2.194 25.114 1.00 78.50 108 LEU A N 1
ATOM 795 C CA . LEU A 1 108 ? -6.965 2.438 24.029 1.00 78.50 108 LEU A CA 1
ATOM 796 C C . LEU A 1 108 ? -7.636 2.388 22.646 1.00 78.50 108 LEU A C 1
ATOM 798 O O . LEU A 1 108 ? -7.426 3.285 21.833 1.00 78.50 108 LEU A O 1
ATOM 802 N N . ILE A 1 109 ? -8.477 1.383 22.376 1.00 83.38 109 ILE A N 1
ATOM 803 C CA . ILE A 1 109 ? -9.201 1.283 21.096 1.00 83.38 109 ILE A CA 1
ATOM 804 C C . ILE A 1 109 ? -10.189 2.448 20.920 1.00 83.38 109 ILE A C 1
ATOM 806 O O . ILE A 1 109 ? -10.280 2.999 19.822 1.00 83.38 109 ILE A O 1
ATOM 810 N N . GLN A 1 110 ? -10.887 2.873 21.980 1.00 79.62 110 GLN A N 1
ATOM 811 C CA . GLN A 1 110 ? -11.740 4.067 21.953 1.00 79.62 110 GLN A CA 1
ATOM 812 C C . GLN A 1 110 ? -10.934 5.335 21.657 1.00 79.62 110 GLN A C 1
ATOM 814 O O . GLN A 1 110 ? -11.337 6.110 20.792 1.00 79.62 110 GLN A O 1
ATOM 819 N N . PHE A 1 111 ? -9.785 5.526 22.313 1.00 83.50 111 PHE A N 1
ATOM 820 C CA . PHE A 1 111 ? -8.910 6.669 22.062 1.00 83.50 111 PHE A CA 1
ATOM 821 C C . PHE A 1 111 ? -8.415 6.698 20.611 1.00 83.50 111 PHE A C 1
ATOM 823 O O . PHE A 1 111 ? -8.560 7.719 19.942 1.00 83.50 111 PHE A O 1
ATOM 830 N N . LEU A 1 112 ? -7.916 5.573 20.087 1.00 80.75 112 LEU A N 1
ATOM 831 C CA . LEU A 1 112 ? -7.456 5.456 18.695 1.00 80.75 112 LEU A CA 1
ATOM 832 C C . LEU A 1 112 ? -8.584 5.645 17.664 1.00 80.75 112 LEU A C 1
ATOM 834 O O . LEU A 1 112 ? -8.312 6.051 16.538 1.00 80.75 112 LEU A O 1
ATOM 838 N N . SER A 1 113 ? -9.837 5.399 18.055 1.00 79.81 113 SER A N 1
ATOM 839 C CA . SER A 1 113 ? -11.036 5.630 17.232 1.00 79.81 113 SER A CA 1
ATOM 840 C C . SER A 1 113 ? -11.658 7.025 17.431 1.00 79.81 113 SER A C 1
ATOM 842 O O . SER A 1 113 ? -12.717 7.307 16.872 1.00 79.81 113 SER A O 1
ATOM 844 N N . SER A 1 114 ? -11.058 7.889 18.257 1.00 81.56 114 SER A N 1
ATOM 845 C CA . SER A 1 114 ? -11.610 9.207 18.598 1.00 81.56 114 SER A CA 1
ATOM 846 C C . SER A 1 114 ? -11.285 10.284 17.548 1.00 81.56 114 SER A C 1
ATOM 848 O O . SER A 1 114 ? -10.289 10.162 16.829 1.00 81.56 114 SER A O 1
ATOM 850 N N . PRO A 1 115 ? -12.037 11.404 17.499 1.00 80.12 115 PRO A N 1
ATOM 851 C CA . PRO A 1 115 ? -11.702 12.546 16.642 1.00 80.12 115 PRO A CA 1
ATOM 852 C C . PRO A 1 115 ? -10.299 13.123 16.893 1.00 80.12 115 PRO A C 1
ATOM 854 O O . PRO A 1 115 ? -9.635 13.562 15.955 1.00 80.12 115 PRO A O 1
ATOM 857 N N . ALA A 1 116 ? -9.815 13.077 18.141 1.00 82.00 116 ALA A N 1
ATOM 858 C CA . ALA A 1 116 ? -8.474 13.538 18.502 1.00 82.00 116 ALA A CA 1
ATOM 859 C C . ALA A 1 116 ? -7.379 12.675 17.847 1.00 82.00 116 ALA A C 1
ATOM 861 O O . ALA A 1 116 ? -6.425 13.206 17.277 1.00 82.00 116 ALA A O 1
ATOM 862 N N . ALA A 1 117 ? -7.550 11.348 17.850 1.00 81.25 117 ALA A N 1
ATOM 863 C CA . ALA A 1 117 ? -6.669 10.447 17.112 1.00 81.25 117 ALA A CA 1
ATOM 864 C C . ALA A 1 117 ? -6.833 10.612 15.592 1.00 81.25 117 ALA A C 1
ATOM 866 O O . ALA A 1 117 ? -5.831 10.667 14.881 1.00 81.25 117 ALA A O 1
ATOM 867 N N . ALA A 1 118 ? -8.061 10.777 15.090 1.00 79.50 118 ALA A N 1
ATOM 868 C CA . ALA A 1 118 ? -8.339 10.965 13.665 1.00 79.50 118 ALA A CA 1
ATOM 869 C C . ALA A 1 118 ? -7.615 12.194 13.075 1.00 79.50 118 ALA A C 1
ATOM 871 O O . ALA A 1 118 ? -7.045 12.112 11.985 1.00 79.50 118 ALA A O 1
ATOM 872 N N . ALA A 1 119 ? -7.557 13.308 13.814 1.00 77.38 119 ALA A N 1
ATOM 873 C CA . ALA A 1 119 ? -6.802 14.500 13.420 1.00 77.38 119 ALA A CA 1
ATOM 874 C C . ALA A 1 119 ? -5.288 14.229 13.296 1.00 77.38 119 ALA A C 1
ATOM 876 O O . ALA A 1 119 ? -4.643 14.697 12.354 1.00 77.38 119 ALA A O 1
ATOM 877 N N . ILE A 1 120 ? -4.718 13.432 14.208 1.00 76.88 120 ILE A N 1
ATOM 878 C CA . ILE A 1 120 ? -3.301 13.036 14.179 1.00 76.88 120 ILE A CA 1
ATOM 879 C C . ILE A 1 120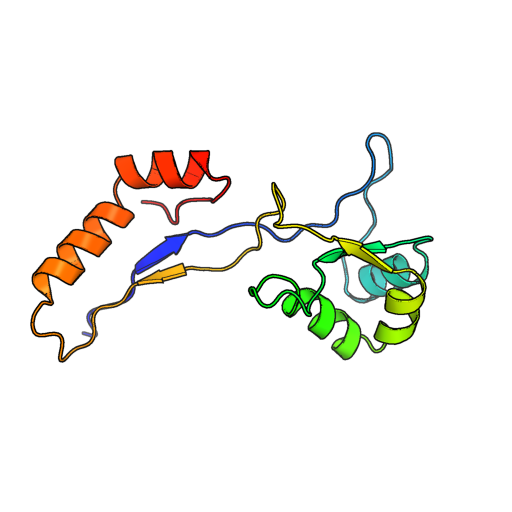 ? -3.034 12.053 13.029 1.00 76.88 120 ILE A C 1
ATOM 881 O O . ILE A 1 120 ? -2.062 12.229 12.298 1.00 76.88 120 ILE A O 1
ATOM 885 N N . ILE A 1 121 ? -3.910 11.064 12.830 1.00 72.06 121 ILE A N 1
ATOM 886 C CA . ILE A 1 121 ? -3.863 10.087 11.729 1.00 72.06 121 ILE A CA 1
ATOM 887 C C . ILE A 1 121 ? -3.849 10.820 10.377 1.00 72.06 121 ILE A C 1
ATOM 889 O O . ILE A 1 121 ? -2.939 10.605 9.573 1.00 72.06 121 ILE A O 1
ATOM 893 N N . LYS A 1 122 ? -4.761 11.785 10.183 1.00 72.00 122 LYS A N 1
ATOM 894 C CA . LYS A 1 122 ? -4.816 12.633 8.983 1.00 72.00 122 LYS A CA 1
ATOM 895 C C . LYS A 1 122 ? -3.560 13.496 8.813 1.00 72.00 122 LYS A C 1
ATOM 897 O O . LYS A 1 122 ? -2.991 13.533 7.726 1.00 72.00 122 LYS A O 1
ATOM 902 N N . LYS A 1 123 ? -3.054 14.121 9.888 1.00 69.00 123 LYS A N 1
ATOM 903 C CA . LYS A 1 123 ? -1.784 14.885 9.878 1.00 69.00 123 LYS A CA 1
ATOM 904 C C . LYS A 1 123 ? -0.559 14.022 9.523 1.00 69.00 123 LYS A C 1
ATOM 906 O O . LYS A 1 123 ? 0.472 14.559 9.129 1.00 69.00 123 LYS A O 1
ATOM 911 N N . ARG A 1 124 ? -0.649 12.695 9.659 1.00 66.19 124 ARG A N 1
ATOM 912 C CA . ARG A 1 124 ? 0.396 11.726 9.286 1.00 66.19 124 ARG A CA 1
ATOM 913 C C . ARG A 1 124 ? 0.150 11.046 7.929 1.00 66.19 124 ARG A C 1
ATOM 915 O O . ARG A 1 124 ? 0.819 10.061 7.633 1.00 66.19 124 ARG A O 1
ATOM 922 N N . GLY A 1 125 ? -0.766 11.565 7.105 1.00 59.41 125 GLY A N 1
ATOM 923 C CA . GLY A 1 125 ? -1.006 11.070 5.743 1.00 59.41 125 GLY A CA 1
ATOM 924 C C . GLY A 1 125 ? -1.732 9.721 5.676 1.00 59.41 125 GLY A C 1
ATOM 925 O O . GLY A 1 125 ? -1.566 8.981 4.710 1.00 59.41 125 GLY A O 1
ATOM 926 N N . MET A 1 126 ? -2.504 9.376 6.710 1.00 64.25 126 MET A N 1
ATOM 927 C CA . MET A 1 126 ? -3.321 8.159 6.772 1.00 64.25 126 MET A CA 1
ATOM 928 C C . MET A 1 126 ? -4.812 8.519 6.787 1.00 64.25 126 MET A C 1
ATOM 930 O O . MET A 1 126 ? -5.189 9.548 7.347 1.00 64.25 126 MET A O 1
ATOM 934 N N . GLU A 1 127 ? -5.665 7.660 6.223 1.00 67.81 127 GLU A N 1
ATOM 935 C CA . GLU A 1 127 ? -7.121 7.842 6.266 1.00 67.81 127 GLU A CA 1
ATOM 936 C C . GLU A 1 127 ? -7.697 7.110 7.493 1.00 67.81 127 GLU A C 1
ATOM 938 O O . GLU A 1 127 ? -7.556 5.882 7.581 1.00 67.81 127 GLU A O 1
ATOM 943 N N . PRO A 1 128 ? -8.345 7.807 8.448 1.00 72.44 128 PRO A N 1
ATOM 944 C CA . PRO A 1 128 ? -9.039 7.155 9.556 1.00 72.44 128 PRO A CA 1
ATOM 945 C C . PRO A 1 128 ? -10.107 6.179 9.041 1.00 72.44 128 PRO A C 1
ATOM 947 O O . PRO A 1 128 ? -10.757 6.428 8.032 1.00 72.44 128 PRO A O 1
ATOM 950 N N . ALA A 1 129 ? -10.357 5.078 9.752 1.00 65.12 129 ALA A N 1
ATOM 951 C CA . ALA A 1 129 ? -11.417 4.126 9.379 1.00 65.12 129 ALA A CA 1
ATOM 952 C C . ALA A 1 129 ? -12.852 4.656 9.525 1.00 65.12 129 ALA A C 1
ATOM 954 O O . ALA A 1 129 ? -13.783 3.957 9.125 1.00 65.12 129 ALA A O 1
ATOM 955 N N . ALA A 1 130 ? -12.987 5.869 10.066 1.00 61.53 130 ALA A N 1
ATOM 956 C CA . ALA A 1 130 ? -14.218 6.576 10.379 1.00 61.53 130 ALA A CA 1
ATOM 957 C C . ALA A 1 130 ? -15.059 5.976 11.527 1.00 61.53 130 ALA A C 1
ATOM 959 O O . ALA A 1 130 ? -15.066 4.775 11.808 1.00 61.53 130 ALA A O 1
ATOM 960 N N . ARG A 1 131 ? -15.804 6.869 12.177 1.00 43.00 131 ARG A N 1
ATOM 961 C CA . ARG A 1 131 ? -17.263 6.761 12.173 1.00 43.00 131 ARG A CA 1
ATOM 962 C C . ARG A 1 131 ? -17.776 7.770 11.157 1.00 43.00 131 AR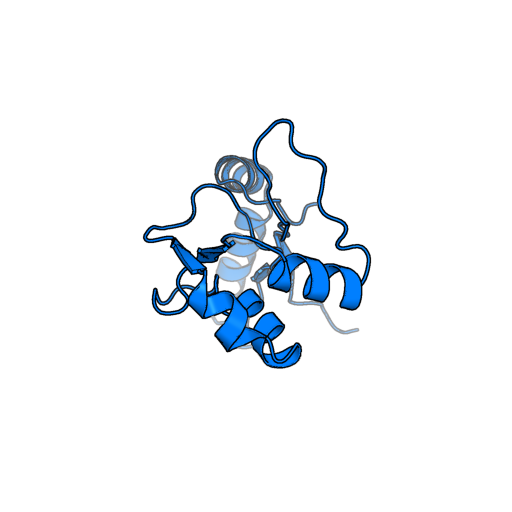G A C 1
ATOM 964 O O . ARG A 1 131 ? -17.154 8.854 11.114 1.00 43.00 131 ARG A O 1
#